Protein AF-A0A7C3ABC6-F1 (afdb_monomer_lite)

Radius of gyration: 12.1 Å; chains: 1; bounding box: 30×13×30 Å

Sequence (42 aa):
VWCSDITYIRMKGGYIYLVAVMDWFSRYVLSWQVSNTLDVYF

Fol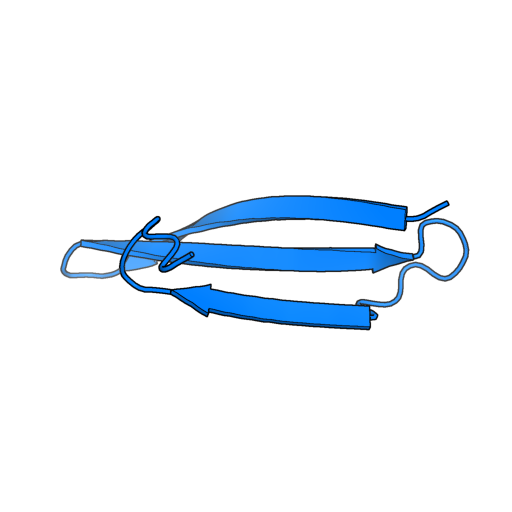dseek 3Di:
DKDWDWDWDDDPVGTKIKIWIADPPVRDTPDIDIGPDPDDDD

pLDDT: mean 86.84, std 9.48, range [52.06, 94.0]

Secondary structure (DSSP, 8-state):
-EEEEEEEEEETTEEEEEEEEEETTT--EEEEEEESS-----

Structure (mmCIF, N/CA/C/O backbone):
data_AF-A0A7C3ABC6-F1
#
_entry.id   AF-A0A7C3ABC6-F1
#
loop_
_atom_site.group_PDB
_atom_site.id
_atom_site.type_symbol
_atom_site.label_atom_id
_atom_site.label_alt_id
_atom_site.label_comp_id
_atom_site.label_asym_id
_atom_site.label_entity_id
_atom_site.label_seq_id
_atom_site.pdbx_PDB_ins_code
_atom_site.Cartn_x
_atom_site.Cartn_y
_atom_site.Cartn_z
_atom_site.occupancy
_atom_site.B_iso_or_eq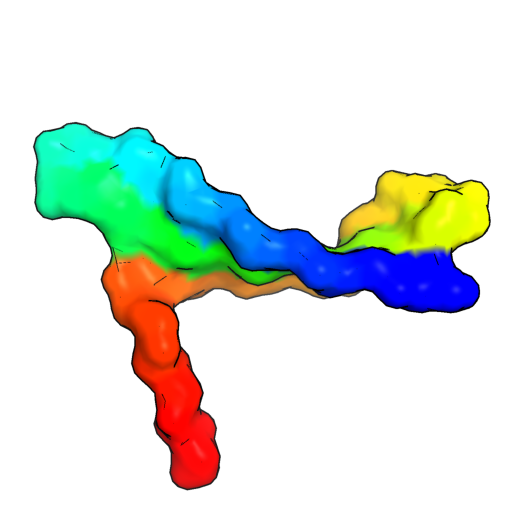uiv
_atom_site.auth_seq_id
_atom_site.auth_comp_id
_atom_site.auth_asym_id
_atom_site.auth_atom_id
_atom_site.pdbx_PDB_model_num
ATOM 1 N N . VAL A 1 1 ? 7.030 0.734 -12.067 1.00 82.56 1 VAL A N 1
ATOM 2 C CA . VAL A 1 1 ? 6.766 1.496 -10.821 1.00 82.56 1 VAL A CA 1
ATOM 3 C C . VAL A 1 1 ? 5.437 1.007 -10.296 1.00 82.56 1 VAL A C 1
ATOM 5 O O . VAL A 1 1 ? 4.497 0.955 -11.079 1.00 82.56 1 VAL A O 1
ATOM 8 N N . TRP A 1 2 ? 5.367 0.615 -9.030 1.00 85.50 2 TRP A N 1
ATOM 9 C CA . TRP A 1 2 ? 4.135 0.121 -8.417 1.00 85.50 2 TRP A CA 1
ATOM 10 C C . TRP A 1 2 ? 3.559 1.176 -7.476 1.00 85.50 2 TRP A C 1
ATOM 12 O O . TRP A 1 2 ? 4.314 1.913 -6.844 1.00 85.50 2 TRP A O 1
ATOM 22 N N . CYS A 1 3 ? 2.235 1.240 -7.402 1.00 87.12 3 CYS A N 1
ATOM 23 C CA . CYS A 1 3 ? 1.498 2.018 -6.414 1.00 87.12 3 CYS A CA 1
ATOM 24 C C . CYS A 1 3 ? 0.751 1.060 -5.490 1.00 87.12 3 CYS A C 1
ATOM 26 O O . CYS A 1 3 ? 0.205 0.055 -5.943 1.00 87.12 3 CYS A O 1
ATOM 28 N N . SER A 1 4 ? 0.739 1.377 -4.200 1.00 92.00 4 SER A N 1
ATOM 29 C CA . SER A 1 4 ? -0.046 0.668 -3.197 1.00 92.00 4 SER A CA 1
ATOM 30 C C . SER A 1 4 ? -0.880 1.690 -2.448 1.00 92.00 4 SER A C 1
ATOM 32 O O . SER A 1 4 ? -0.319 2.620 -1.874 1.00 92.00 4 SER A O 1
ATOM 34 N N . ASP A 1 5 ? -2.192 1.489 -2.425 1.00 90.94 5 ASP A N 1
ATOM 35 C CA . ASP A 1 5 ? -3.141 2.386 -1.770 1.00 90.94 5 ASP A CA 1
ATOM 36 C C . ASP A 1 5 ? -4.031 1.602 -0.799 1.00 90.94 5 ASP A C 1
ATOM 38 O O . ASP A 1 5 ? -4.409 0.454 -1.055 1.00 90.94 5 ASP A O 1
ATOM 42 N N . ILE A 1 6 ? -4.358 2.233 0.333 1.00 92.12 6 ILE A N 1
ATOM 43 C CA . ILE A 1 6 ? -5.252 1.684 1.359 1.00 92.12 6 ILE A CA 1
ATOM 44 C C . ILE A 1 6 ? -6.508 2.547 1.410 1.00 92.12 6 ILE A C 1
ATOM 46 O O . ILE A 1 6 ? -6.432 3.760 1.597 1.00 92.12 6 ILE A O 1
ATOM 50 N N . THR A 1 7 ? -7.674 1.926 1.259 1.00 91.62 7 THR A N 1
ATOM 51 C CA . THR A 1 7 ? -8.966 2.617 1.258 1.00 91.62 7 THR A CA 1
ATOM 52 C C . THR A 1 7 ? -9.912 2.032 2.298 1.00 91.62 7 THR A C 1
ATOM 54 O O . THR A 1 7 ? -9.957 0.824 2.524 1.00 91.62 7 THR A O 1
ATOM 57 N N . TYR A 1 8 ? -10.706 2.904 2.915 1.00 91.19 8 TYR A N 1
ATOM 58 C CA . TYR A 1 8 ? -11.712 2.537 3.906 1.00 91.19 8 TYR A CA 1
ATOM 59 C C . TYR A 1 8 ? -13.077 2.425 3.235 1.00 91.19 8 TYR A C 1
ATOM 61 O O . TYR A 1 8 ? -13.622 3.415 2.746 1.00 91.19 8 TYR A O 1
ATOM 69 N N . ILE A 1 9 ? -13.659 1.231 3.252 1.00 91.12 9 ILE A N 1
ATOM 70 C CA . ILE A 1 9 ? -15.006 0.986 2.741 1.00 91.12 9 ILE A CA 1
ATOM 71 C C . ILE A 1 9 ? -15.976 1.047 3.916 1.00 91.12 9 ILE A C 1
ATOM 73 O O . ILE A 1 9 ? -15.891 0.260 4.861 1.00 91.12 9 ILE A O 1
ATOM 77 N N . ARG A 1 10 ? -16.909 2.001 3.865 1.00 89.50 10 ARG A N 1
ATOM 78 C CA . ARG A 1 10 ? -17.969 2.136 4.867 1.00 89.50 10 ARG A CA 1
ATOM 79 C C . ARG A 1 10 ? -18.955 0.972 4.731 1.00 89.50 10 ARG A C 1
ATOM 81 O O . ARG A 1 10 ? -19.610 0.835 3.702 1.00 89.50 10 ARG A O 1
ATOM 88 N N . MET A 1 11 ? -19.110 0.189 5.792 1.00 90.69 11 MET A N 1
ATOM 89 C CA . MET A 1 11 ? -20.138 -0.845 5.934 1.00 90.69 11 MET A CA 1
ATOM 90 C C .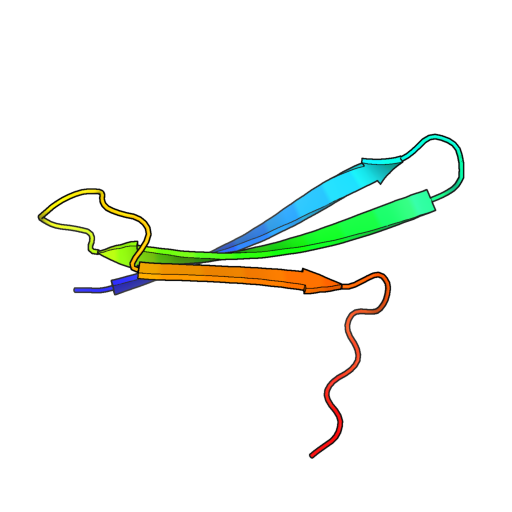 MET A 1 11 ? -21.243 -0.372 6.890 1.00 90.69 11 MET A C 1
ATOM 92 O O . MET A 1 11 ? -21.040 0.530 7.701 1.00 90.69 11 MET A O 1
ATOM 96 N N . LYS A 1 12 ? -22.418 -1.018 6.850 1.00 88.88 12 LYS A N 1
ATOM 97 C CA . LYS A 1 12 ? -23.547 -0.707 7.756 1.00 88.88 12 LYS A CA 1
ATOM 98 C C . LYS A 1 12 ? -23.199 -0.821 9.250 1.00 88.88 12 LYS A C 1
ATOM 100 O O . LYS A 1 12 ? -23.843 -0.162 10.055 1.00 88.88 12 LYS A O 1
ATOM 105 N N . GLY A 1 13 ? -22.213 -1.647 9.607 1.00 86.94 13 GLY A N 1
ATOM 106 C CA . GLY A 1 13 ? -21.801 -1.907 10.992 1.00 86.94 13 GLY A CA 1
ATOM 107 C C . GLY A 1 13 ? -20.351 -1.537 11.314 1.00 86.94 13 GLY A C 1
ATOM 108 O O . GLY A 1 13 ? -19.852 -1.960 12.349 1.00 86.94 13 GLY A O 1
ATOM 109 N N . GLY A 1 14 ? -19.653 -0.803 10.441 1.00 87.25 14 GLY A N 1
ATOM 110 C CA . GLY A 1 14 ? -18.243 -0.475 10.656 1.00 87.25 14 GLY A CA 1
ATOM 111 C C . GLY A 1 14 ? -17.509 -0.079 9.381 1.00 87.25 14 GLY A C 1
ATOM 112 O O . GLY A 1 14 ? -18.101 0.452 8.441 1.00 87.25 14 GLY A O 1
ATOM 113 N N . TYR A 1 15 ? -16.210 -0.352 9.352 1.00 89.69 15 TYR A N 1
ATOM 114 C CA . TYR A 1 15 ? -15.353 -0.111 8.199 1.00 89.69 15 TYR A CA 1
ATOM 115 C C . TYR A 1 15 ? -14.580 -1.368 7.859 1.00 89.69 15 TYR A C 1
ATOM 117 O O . TYR A 1 15 ? -14.268 -2.173 8.733 1.00 89.69 15 TYR A O 1
ATOM 125 N N . ILE A 1 16 ? -14.269 -1.499 6.580 1.00 91.81 16 ILE A N 1
ATOM 126 C CA . ILE A 1 16 ? -13.381 -2.526 6.068 1.00 91.81 16 ILE A CA 1
ATOM 127 C C . ILE A 1 16 ? -12.209 -1.846 5.373 1.00 91.81 16 ILE A C 1
ATOM 129 O O . ILE A 1 16 ? -12.378 -0.826 4.703 1.00 91.81 16 ILE A O 1
ATOM 133 N N . TYR A 1 17 ? -11.031 -2.430 5.534 1.00 91.69 17 TYR A N 1
ATOM 134 C CA . TYR A 1 17 ? -9.792 -1.984 4.924 1.00 91.69 17 TYR A CA 1
ATOM 135 C C . TYR A 1 17 ? -9.580 -2.744 3.619 1.00 91.69 17 TYR A C 1
ATOM 137 O O . TYR A 1 17 ? -9.473 -3.970 3.626 1.00 91.69 17 TYR A O 1
ATOM 145 N N . LEU A 1 18 ? -9.528 -2.021 2.504 1.00 91.6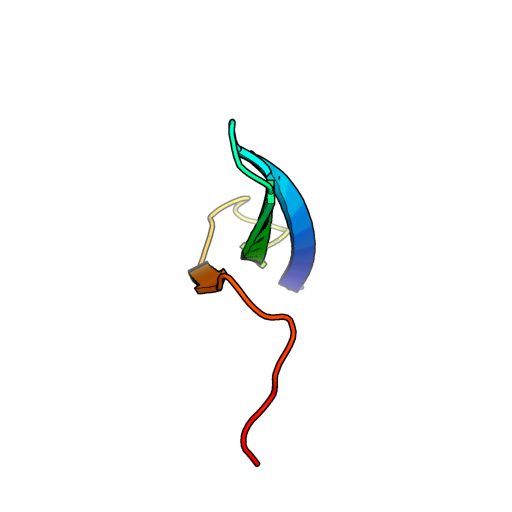2 18 LEU A N 1
ATOM 146 C CA . LEU A 1 18 ? -9.113 -2.546 1.208 1.00 91.62 18 LEU A CA 1
ATOM 147 C C . LEU A 1 18 ? -7.690 -2.068 0.930 1.00 91.62 18 LEU A C 1
ATOM 149 O O . LEU A 1 18 ? -7.439 -0.866 0.903 1.00 91.62 18 LEU A O 1
ATOM 153 N N . VAL A 1 19 ? -6.782 -3.004 0.689 1.00 92.81 19 VAL A N 1
ATOM 154 C CA . VAL A 1 19 ? -5.435 -2.729 0.187 1.00 92.81 19 VAL A CA 1
ATOM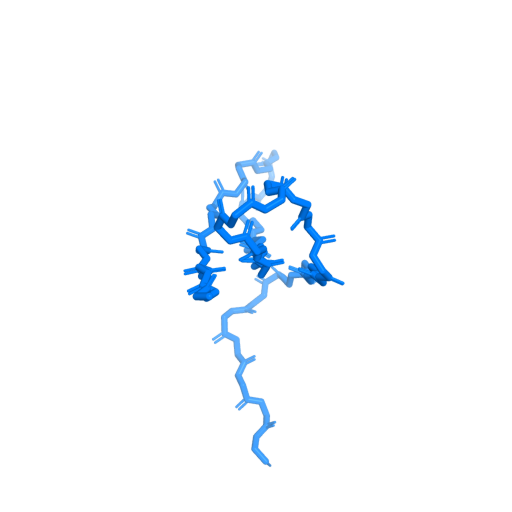 155 C C . VAL A 1 19 ? -5.380 -3.169 -1.266 1.00 92.81 19 VAL A C 1
ATOM 157 O O . VAL A 1 19 ? -5.766 -4.297 -1.576 1.00 92.81 19 VAL A O 1
ATOM 160 N N . ALA A 1 20 ? -4.899 -2.301 -2.151 1.00 93.50 20 ALA A N 1
ATOM 161 C CA . ALA A 1 20 ? -4.712 -2.616 -3.561 1.00 93.50 20 ALA A CA 1
ATOM 162 C C . ALA A 1 20 ? -3.297 -2.251 -4.011 1.00 93.50 20 ALA A C 1
ATOM 164 O O . ALA A 1 20 ? -2.825 -1.140 -3.772 1.00 93.50 20 ALA A O 1
ATOM 165 N N . VAL A 1 21 ? -2.641 -3.189 -4.693 1.00 93.50 21 VAL A N 1
ATOM 166 C CA . VAL A 1 21 ? -1.345 -2.993 -5.345 1.00 93.50 21 VAL A CA 1
ATOM 167 C C . VAL A 1 21 ? -1.569 -2.970 -6.849 1.00 93.50 21 VAL A C 1
ATOM 169 O O . VAL A 1 21 ? -2.113 -3.914 -7.425 1.00 93.50 21 VAL A O 1
ATOM 172 N N . MET A 1 22 ? -1.139 -1.894 -7.495 1.00 94.00 22 MET A N 1
ATOM 173 C CA . MET A 1 22 ? -1.367 -1.627 -8.911 1.00 94.00 22 MET A CA 1
ATOM 174 C C . MET A 1 22 ? -0.073 -1.245 -9.627 1.00 94.00 22 MET A C 1
ATOM 176 O O . MET A 1 22 ? 0.786 -0.547 -9.084 1.00 94.00 22 MET A O 1
ATOM 180 N N . ASP A 1 23 ? 0.064 -1.688 -10.874 1.00 92.06 23 ASP A N 1
ATOM 181 C CA . ASP A 1 23 ? 1.148 -1.235 -11.739 1.00 92.06 23 ASP A CA 1
ATOM 182 C C . ASP A 1 23 ? 0.807 0.128 -12.353 1.00 92.06 23 ASP A C 1
ATOM 184 O O . ASP A 1 23 ? -0.276 0.337 -12.905 1.00 92.06 23 ASP A O 1
ATOM 188 N N . TRP A 1 24 ? 1.742 1.075 -12.271 1.00 87.31 24 TRP A N 1
ATOM 189 C CA . TRP A 1 24 ? 1.507 2.441 -12.739 1.00 87.31 24 TRP A CA 1
ATOM 190 C C . TRP A 1 24 ? 1.405 2.534 -14.262 1.00 87.31 24 TRP A C 1
ATOM 192 O O . TRP A 1 24 ? 0.601 3.312 -14.777 1.00 87.31 24 TRP A O 1
ATOM 202 N N . PHE A 1 25 ? 2.224 1.761 -14.980 1.00 87.88 25 PHE A N 1
ATOM 203 C CA . PHE A 1 25 ? 2.323 1.850 -16.436 1.00 87.88 25 PHE A CA 1
ATOM 204 C C . PHE A 1 25 ? 1.116 1.211 -17.116 1.00 87.88 25 PHE A C 1
ATOM 206 O O . PHE A 1 25 ? 0.505 1.807 -17.998 1.00 87.88 25 PHE A O 1
ATOM 213 N N . SER A 1 26 ? 0.748 0.014 -16.672 1.00 88.25 26 SER A N 1
ATOM 214 C CA . SER A 1 26 ? -0.335 -0.761 -17.272 1.00 88.25 26 SER A CA 1
ATOM 215 C C . SER A 1 26 ? -1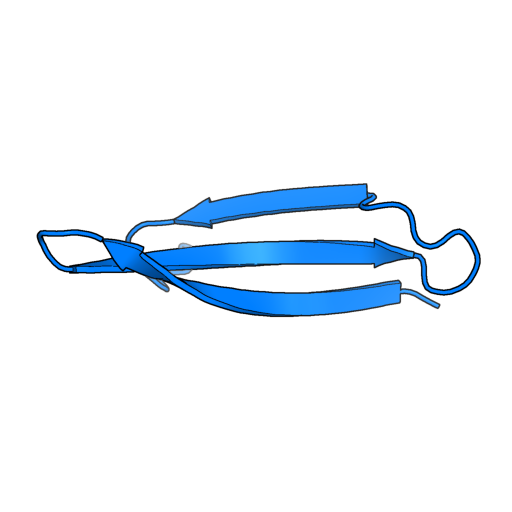.701 -0.533 -16.614 1.00 88.25 26 SER A C 1
ATOM 217 O O . SER A 1 26 ? -2.711 -0.969 -17.158 1.00 88.25 26 SER A O 1
ATOM 219 N N . ARG A 1 27 ? -1.753 0.189 -15.481 1.00 89.50 27 ARG A N 1
ATOM 220 C CA . ARG A 1 27 ? -2.972 0.488 -14.699 1.00 89.50 27 ARG A CA 1
ATOM 221 C C . ARG A 1 27 ? -3.741 -0.755 -14.231 1.00 89.50 27 ARG A C 1
ATOM 223 O O . ARG A 1 27 ? -4.887 -0.639 -13.804 1.00 89.50 27 ARG A O 1
ATOM 230 N N . TYR A 1 28 ? -3.108 -1.926 -14.258 1.00 91.94 28 TYR A N 1
ATOM 231 C CA . TYR A 1 28 ? -3.691 -3.163 -13.754 1.00 91.94 28 TYR A CA 1
ATOM 232 C C . TYR A 1 28 ? -3.460 -3.326 -12.254 1.00 91.94 28 TYR A C 1
ATOM 234 O O . TYR A 1 28 ? -2.382 -3.028 -11.734 1.00 91.94 28 TYR A O 1
ATOM 242 N N . VAL A 1 29 ? -4.479 -3.848 -11.570 1.00 90.81 29 VAL A N 1
ATOM 243 C CA . VAL A 1 29 ? -4.369 -4.308 -10.184 1.00 90.81 29 VAL A CA 1
ATOM 244 C C . VAL A 1 29 ? -3.665 -5.660 -10.196 1.00 90.81 29 VAL A C 1
ATOM 246 O O . VAL A 1 29 ? -4.151 -6.610 -10.804 1.00 90.81 29 VAL A O 1
ATOM 249 N N . LEU A 1 30 ? -2.511 -5.730 -9.542 1.00 92.69 30 LEU A N 1
ATOM 250 C CA . LEU A 1 30 ? -1.701 -6.942 -9.442 1.00 92.69 30 LEU A CA 1
ATOM 251 C C . LEU A 1 30 ? -2.186 -7.840 -8.303 1.00 92.69 30 LEU A C 1
ATOM 253 O O . LEU A 1 30 ? -2.199 -9.060 -8.433 1.00 92.69 30 LEU A O 1
ATOM 257 N N . SER A 1 31 ? -2.567 -7.232 -7.179 1.00 91.56 31 SER A N 1
ATOM 258 C CA . SER A 1 31 ? -3.048 -7.933 -5.992 1.00 91.56 31 SER A CA 1
ATOM 259 C C . SER A 1 31 ? -3.912 -7.005 -5.146 1.00 91.56 31 SER A C 1
ATOM 261 O O . SER A 1 31 ? -3.721 -5.787 -5.152 1.00 91.56 31 SER A O 1
ATOM 263 N N . TRP A 1 32 ? -4.860 -7.575 -4.412 1.00 92.81 32 TRP A N 1
ATOM 264 C CA . TRP A 1 32 ? -5.687 -6.849 -3.458 1.00 92.81 32 TRP A CA 1
ATOM 265 C C . TRP A 1 32 ? -6.069 -7.751 -2.289 1.00 92.81 32 TRP A C 1
ATOM 267 O O . TRP A 1 32 ? -6.180 -8.969 -2.435 1.00 92.81 32 TRP A O 1
ATOM 277 N N . GLN A 1 33 ? -6.280 -7.144 -1.125 1.00 91.19 33 GLN A N 1
ATOM 278 C CA . GLN A 1 33 ? -6.717 -7.841 0.076 1.00 91.19 33 GLN A CA 1
ATOM 279 C C . GLN A 1 33 ? -7.701 -6.979 0.856 1.00 91.19 33 GLN A C 1
ATOM 281 O O . GLN A 1 33 ? -7.569 -5.758 0.934 1.00 91.19 33 GLN A O 1
ATOM 286 N N . VAL A 1 34 ? -8.687 -7.643 1.448 1.00 90.38 34 VAL A N 1
ATOM 287 C CA . VAL A 1 34 ? -9.688 -7.024 2.305 1.00 90.38 34 VAL A CA 1
ATOM 288 C C . VAL A 1 34 ? -9.517 -7.551 3.725 1.00 90.38 34 VAL A C 1
ATOM 290 O O . VAL A 1 34 ? -9.432 -8.761 3.922 1.00 90.38 34 VAL A O 1
ATOM 293 N N . SER A 1 35 ? -9.480 -6.651 4.707 1.00 87.94 35 SER A N 1
ATOM 294 C CA . SER A 1 35 ? -9.402 -7.003 6.125 1.00 87.94 35 SER A CA 1
ATOM 295 C C . SER A 1 35 ? -10.373 -6.174 6.962 1.00 87.94 35 SER A C 1
ATOM 297 O O . SER A 1 35 ? -10.604 -4.995 6.694 1.00 87.94 35 SER A O 1
ATOM 299 N N . ASN A 1 36 ? -10.937 -6.785 8.003 1.00 88.50 36 ASN A N 1
ATOM 300 C CA . ASN A 1 36 ? -11.774 -6.086 8.986 1.00 88.50 36 ASN A CA 1
ATOM 301 C C . ASN A 1 36 ? -10.936 -5.359 10.047 1.00 88.50 36 ASN A C 1
ATOM 303 O O . ASN A 1 36 ? -11.435 -4.467 10.726 1.00 88.50 36 ASN A O 1
ATOM 307 N N . THR A 1 37 ? -9.667 -5.733 10.185 1.00 81.56 37 THR A N 1
ATOM 308 C CA . THR A 1 37 ? -8.721 -5.149 11.133 1.00 81.56 37 THR A CA 1
ATOM 309 C C . THR A 1 37 ? -7.459 -4.726 10.396 1.00 81.56 37 THR A C 1
ATOM 311 O O . THR A 1 37 ? -7.007 -5.394 9.466 1.00 81.56 37 THR A O 1
ATOM 314 N N . LEU A 1 38 ? -6.863 -3.615 10.819 1.00 76.50 38 LEU A N 1
ATOM 315 C CA . LEU A 1 38 ? -5.566 -3.144 10.321 1.00 76.50 38 LEU A CA 1
ATOM 316 C C . LEU A 1 38 ? -4.404 -3.891 11.010 1.00 76.50 38 LEU A C 1
ATOM 318 O O . LEU A 1 38 ? -3.369 -3.303 11.305 1.00 76.50 38 LEU A O 1
ATOM 322 N N . ASP A 1 39 ? -4.625 -5.161 11.353 1.00 68.88 39 ASP A N 1
ATOM 323 C CA . ASP A 1 39 ? -3.705 -5.947 12.167 1.00 68.88 39 ASP A CA 1
ATOM 324 C C . ASP A 1 39 ? -2.715 -6.696 11.273 1.00 68.88 39 ASP A C 1
ATOM 326 O O . ASP A 1 39 ? -3.088 -7.250 10.235 1.00 68.88 39 ASP A O 1
ATOM 330 N N . VAL A 1 40 ? -1.448 -6.690 11.674 1.00 59.69 40 VAL A N 1
ATOM 331 C CA . VAL A 1 40 ? -0.356 -7.359 10.967 1.00 59.69 40 VAL A CA 1
ATOM 332 C C . VAL A 1 40 ? 0.221 -8.377 11.937 1.00 59.69 40 VAL A C 1
ATOM 334 O O . VAL A 1 40 ? 0.969 -8.024 12.846 1.00 59.69 40 VAL A O 1
ATOM 337 N N . TYR A 1 41 ? -0.143 -9.647 11.760 1.00 59.75 41 TYR A N 1
ATOM 338 C CA . TYR A 1 41 ? 0.539 -10.738 12.450 1.00 59.75 41 TYR A CA 1
ATOM 339 C C . TYR A 1 41 ? 1.898 -10.949 11.767 1.00 59.75 41 TYR A C 1
ATOM 341 O O . TYR A 1 41 ? 1.940 -11.358 10.605 1.00 59.75 41 TYR A O 1
ATOM 349 N N . PHE A 1 42 ? 2.976 -10.587 12.468 1.00 52.06 42 PHE A N 1
ATOM 350 C CA . PHE A 1 42 ? 4.369 -10.800 12.056 1.00 52.06 42 PHE A CA 1
ATOM 351 C C . PHE A 1 42 ? 4.838 -12.226 12.350 1.00 52.06 42 PHE A C 1
ATOM 353 O O . PHE A 1 42 ? 4.418 -12.779 13.394 1.00 52.06 42 PHE A O 1
#